Protein 5JN0 (pdb70)

Foldseek 3Di:
DDDDDDFQEDEADDPVRQQVQAQPPDWQAWHKYADPPDPPWIWIWTCDPNGIDIFTWDECWTDTPNDTHNDPVRVLVVQCVPPDPGHGHDTYGDDD

Solvent-accessible surface area: 6280 Å² total; per-residue (Å²): 203,93,178,153,217,72,45,59,99,61,16,165,16,37,130,131,86,0,52,84,50,0,92,70,72,208,88,0,7,13,0,0,10,38,14,57,128,44,132,52,20,52,9,0,0,0,2,1,45,84,153,20,26,32,51,99,0,43,87,205,165,15,100,10,55,129,69,80,23,71,28,21,78,38,0,9,101,62,16,118,122,81,154,31,93,77,11,22,4,105,94,47,8,88,91,166

Nearest PDB structures (foldseek):
  5jn0-assembly1_A  TM=1.011E+00  e=1.442E-19  Homo sapiens
  2rvf-assembly1_A  TM=9.329E-01  e=1.290E-10  Monosiga brevicollis
  3us4-assembly1_A  TM=9.074E-01  e=8.246E-08  Homo sapiens
  1k9a-assembly1_A  TM=8.956E-01  e=1.435E-07  Rattus norvegicus
  7wfy-assembly1_C  TM=9.068E-01  e=4.618E-07  Homo sapiens

Radius of gyration: 12.64 Å; Cα contacts (8 Å, |Δi|>4): 184; chains: 1; bounding box: 32×28×30 Å

Structure (mmCIF, N/CA/C/O backbone):
data_5JN0
#
_entry.id   5JN0
#
_cell.length_a   86.082
_cell.length_b   86.082
_cell.length_c   33.847
_cell.angle_alpha   90.000
_cell.angle_beta   90.000
_cell.angle_gamma   120.000
#
_symmetry.space_group_name_H-M   'H 3'
#
loop_
_entity.id
_entity.type
_entity.pdbx_description
1 polymer 'CRK-II SH2 domain'
2 non-polymer 'CHLORIDE ION'
3 water water
#
loop_
_atom_site.group_PDB
_atom_site.id
_atom_site.type_symbol
_atom_site.label_atom_id
_atom_site.label_alt_id
_atom_site.label_comp_id
_atom_site.label_asym_id
_atom_site.label_entity_id
_atom_site.label_seq_id
_atom_site.pdbx_PDB_ins_code
_atom_site.Cartn_x
_atom_site.Cartn_y
_atom_site.Cartn_z
_atom_site.occupancy
_atom_site.B_iso_or_equiv
_atom_site.auth_seq_id
_atom_site.auth_comp_id
_atom_site.auth_asym_id
_atom_site.auth_atom_id
_atom_site.pdbx_PDB_model_num
ATOM 1 N N . ASP A 1 1 ? 19.502 -5.371 40.460 1.00 38.08 6 ASP A N 1
ATOM 2 C CA . ASP A 1 1 ? 20.667 -4.629 40.008 1.00 32.85 6 ASP A CA 1
ATOM 3 C C . ASP A 1 1 ? 20.734 -4.683 38.490 1.00 28.00 6 ASP A C 1
ATOM 4 O O . ASP A 1 1 ? 20.943 -3.671 37.820 1.00 33.23 6 ASP A O 1
ATOM 9 N N . SER A 1 2 ? 20.541 -5.881 37.956 1.00 24.91 7 SER A N 1
ATOM 10 C CA . SER A 1 2 ? 20.486 -6.074 36.519 1.00 24.55 7 SER A CA 1
ATOM 11 C C . SER A 1 2 ? 19.051 -6.352 36.105 1.00 19.22 7 SER A C 1
ATOM 12 O O . SER A 1 2 ? 18.338 -7.095 36.780 1.00 15.45 7 SER A O 1
ATOM 15 N N . GLU A 1 3 ? 18.628 -5.741 35.002 1.00 15.46 8 GLU A N 1
ATOM 16 C CA . GLU A 1 3 ? 17.275 -5.939 34.500 1.00 13.92 8 GLU A CA 1
ATOM 17 C C . GLU A 1 3 ? 17.145 -7.311 33.863 1.00 13.45 8 GLU A C 1
ATOM 18 O O . GLU A 1 3 ? 18.046 -7.768 33.158 1.00 14.48 8 GLU A O 1
ATOM 24 N N . GLU A 1 4 ? 16.018 -7.964 34.115 1.00 12.07 9 GLU A N 1
ATOM 25 C CA . GLU A 1 4 ? 15.767 -9.286 33.561 1.00 11.64 9 GLU A CA 1
ATOM 26 C C . GLU A 1 4 ? 14.938 -9.205 32.289 1.00 14.79 9 GLU A C 1
ATOM 27 O O . GLU A 1 4 ? 14.180 -8.252 32.084 1.00 14.47 9 GLU A O 1
ATOM 33 N N . ARG A 1 5 ? 15.094 -10.212 31.436 1.00 13.19 10 ARG A N 1
ATOM 34 C CA . ARG A 1 5 ? 14.237 -10.380 30.270 1.00 12.82 10 ARG A CA 1
ATOM 35 C C . ARG A 1 5 ? 12.784 -10.445 30.723 1.00 9.87 10 ARG A C 1
ATOM 36 O O . ARG A 1 5 ? 12.494 -10.885 31.836 1.00 13.46 10 ARG A O 1
ATOM 44 N N . SER A 1 6 ? 11.868 -10.007 29.866 1.00 14.39 11 SER A N 1
ATOM 45 C CA . SER A 1 6 ? 10.448 -10.135 30.165 1.00 8.33 11 SER A CA 1
ATOM 46 C C . SER A 1 6 ? 10.114 -11.614 30.286 1.00 11.79 11 SER A C 1
ATOM 47 O O . SER A 1 6 ? 10.657 -12.436 29.551 1.00 13.67 11 SER A O 1
ATOM 50 N N . SER A 1 7 ? 9.230 -11.955 31.217 1.00 9.44 12 SER A N 1
ATOM 51 C CA . SER A 1 7 ? 8.798 -13.340 31.374 1.00 11.18 12 SER A CA 1
ATOM 52 C C . SER A 1 7 ? 7.284 -13.442 31.535 1.00 6.63 12 SER A C 1
ATOM 53 O O . SER A 1 7 ? 6.543 -13.138 30.602 1.00 10.87 12 SER A O 1
ATOM 56 N N . TRP A 1 8 ? 6.824 -13.855 32.713 1.00 8.90 13 TRP A N 1
ATOM 57 C CA . TRP A 1 8 ? 5.398 -14.136 32.906 1.00 5.31 13 TRP A CA 1
ATOM 58 C C . TRP A 1 8 ? 4.482 -12.916 32.994 1.00 6.29 13 TRP A C 1
ATOM 59 O O . TRP A 1 8 ? 3.280 -13.032 32.762 1.00 9.78 13 TRP A O 1
ATOM 70 N N . TYR A 1 9 ? 5.033 -11.753 33.331 1.00 6.97 14 TYR A N 1
ATOM 71 C CA . TYR A 1 9 ? 4.202 -10.558 33.496 1.00 6.51 14 TYR A CA 1
ATOM 72 C C . TYR A 1 9 ? 4.041 -9.780 32.191 1.00 8.81 14 TYR A C 1
ATOM 73 O O . TYR A 1 9 ? 5.027 -9.405 31.557 1.00 11.78 14 TYR A O 1
ATOM 82 N N . TRP A 1 10 ? 2.794 -9.528 31.800 1.00 8.22 15 TRP A N 1
ATOM 83 C CA . TRP A 1 10 ? 2.513 -8.859 30.531 1.00 8.79 15 TRP A CA 1
ATOM 84 C C . TRP A 1 10 ? 1.840 -7.497 30.691 1.00 12.53 15 TRP A C 1
ATOM 85 O O . TRP A 1 10 ? 1.418 -6.890 29.708 1.00 15.12 15 TRP A O 1
ATOM 96 N N . GLY A 1 11 ? 1.742 -7.018 31.926 1.00 10.69 16 GLY A N 1
ATOM 97 C CA . GLY A 1 11 ? 1.101 -5.740 32.187 1.00 11.69 16 GLY A CA 1
ATOM 98 C C . GLY A 1 11 ? -0.358 -5.745 31.770 1.00 11.99 16 GLY A C 1
ATOM 99 O O . GLY A 1 11 ? -1.050 -6.747 31.941 1.00 11.34 16 GLY A O 1
ATOM 100 N N . ARG A 1 12 ? -0.827 -4.636 31.207 1.00 13.84 17 ARG A N 1
ATOM 101 C CA . ARG A 1 12 ? -2.227 -4.535 30.805 1.00 15.59 17 ARG A CA 1
ATOM 102 C C . ARG A 1 12 ? -2.489 -5.218 29.470 1.00 15.86 17 ARG A C 1
ATOM 103 O O . ARG A 1 12 ? -2.544 -4.572 28.424 1.00 34.93 17 ARG A O 1
ATOM 111 N N . LEU A 1 13 ? -2.653 -6.534 29.523 1.00 16.97 18 LEU A N 1
ATOM 112 C CA . LEU A 1 13 ? -2.937 -7.338 28.349 1.00 13.46 18 LEU A CA 1
ATOM 113 C C . LEU A 1 13 ? -4.410 -7.718 28.394 1.00 13.30 18 LEU A C 1
ATOM 114 O O . LEU A 1 13 ? -4.923 -8.084 29.449 1.00 15.36 18 LEU A O 1
ATOM 119 N N . SER A 1 14 ? -5.096 -7.629 27.259 1.00 12.63 19 SER A N 1
ATOM 120 C CA . SER A 1 14 ? -6.513 -7.977 27.222 1.00 14.61 19 SER A CA 1
ATOM 121 C C . SER A 1 14 ? -6.697 -9.486 27.307 1.00 12.16 19 SER A C 1
ATOM 122 O O . SER A 1 14 ? -5.759 -10.249 27.072 1.00 11.35 19 SER A O 1
ATOM 125 N N . ARG A 1 15 ? -7.907 -9.911 27.650 1.00 12.22 20 ARG A N 1
ATOM 126 C CA . ARG A 1 15 ? -8.224 -11.331 27.710 1.00 12.17 20 ARG A CA 1
ATOM 127 C C . ARG A 1 15 ? -8.017 -11.952 26.335 1.00 9.36 20 ARG A C 1
ATOM 128 O O . ARG A 1 15 ? -7.469 -13.047 26.210 1.00 11.49 20 ARG A O 1
ATOM 136 N N . GLN A 1 16 ? -8.453 -11.235 25.304 1.00 12.46 21 GLN A N 1
ATOM 137 C CA . GLN A 1 16 ? -8.328 -11.707 23.932 1.00 12.01 21 GLN A CA 1
ATOM 138 C C . GLN A 1 16 ? -6.865 -11.939 23.564 1.00 10.45 21 GLN A C 1
ATOM 139 O O . GLN A 1 16 ? -6.525 -12.944 22.946 1.00 11.26 21 GLN A O 1
ATOM 145 N N . GLU A 1 17 ? -6.000 -11.008 23.957 1.00 11.83 22 GLU A N 1
ATOM 146 C CA . GLU A 1 17 ? -4.572 -11.135 23.683 1.00 12.67 22 GLU A CA 1
ATOM 147 C C . GLU A 1 17 ? -3.967 -12.316 24.436 1.00 13.40 22 GLU A C 1
ATOM 148 O O . GLU A 1 17 ? -3.134 -13.044 23.896 1.00 10.54 22 GLU A O 1
ATOM 154 N N . ALA A 1 18 ? -4.386 -12.496 25.685 1.00 8.29 23 ALA A N 1
ATOM 155 C CA . ALA A 1 18 ? -3.937 -13.627 26.488 1.00 8.86 23 ALA A CA 1
ATOM 156 C C . ALA A 1 18 ? -4.341 -14.947 25.837 1.00 6.71 23 ALA A C 1
ATOM 157 O O . ALA A 1 18 ? -3.548 -15.886 25.773 1.00 8.33 23 ALA A O 1
ATOM 159 N N . VAL A 1 19 ? -5.575 -15.016 25.345 1.00 7.47 24 VAL A N 1
ATOM 160 C CA . VAL A 1 19 ? -6.039 -16.217 24.661 1.00 9.30 24 VAL A CA 1
ATOM 161 C C . VAL A 1 19 ? -5.207 -16.485 23.411 1.00 11.50 24 VAL A C 1
ATOM 162 O O . VAL A 1 19 ? -4.815 -17.620 23.152 1.00 9.90 24 VAL A O 1
ATOM 166 N N . ALA A 1 20 ? -4.936 -15.435 22.639 1.00 9.04 25 ALA A N 1
ATOM 167 C CA . ALA A 1 20 ? -4.127 -15.570 21.431 1.00 11.07 25 ALA A CA 1
ATOM 168 C C . ALA A 1 20 ? -2.773 -16.194 21.751 1.00 10.23 25 ALA A C 1
ATOM 169 O O . ALA A 1 20 ? -2.276 -17.040 21.008 1.00 13.73 25 ALA A O 1
ATOM 171 N N . LEU A 1 21 ? -2.188 -15.779 22.870 1.00 8.81 26 LEU A N 1
ATOM 172 C CA . LEU A 1 21 ? -0.875 -16.266 23.285 1.00 10.04 26 LEU A CA 1
ATOM 173 C C . LEU A 1 21 ? -0.895 -17.700 23.814 1.00 10.01 26 LEU A C 1
ATOM 174 O O . LEU A 1 21 ? 0.038 -18.469 23.574 1.00 12.12 26 LEU A O 1
ATOM 179 N N . LEU A 1 22 ? -1.959 -18.059 24.527 1.00 7.92 27 LEU A N 1
ATOM 180 C CA . LEU A 1 22 ? -1.981 -19.308 25.288 1.00 7.05 27 LEU A CA 1
ATOM 181 C C . LEU A 1 22 ? -2.740 -20.467 24.643 1.00 11.08 27 LEU A C 1
ATOM 182 O O . LEU A 1 22 ? -2.481 -21.629 24.957 1.00 10.52 27 LEU A O 1
ATOM 187 N N . GLN A 1 23 ? -3.689 -20.166 23.764 1.00 10.46 28 GLN A N 1
ATOM 188 C CA . GLN A 1 23 ? -4.466 -21.230 23.141 1.00 10.92 28 GLN A CA 1
ATOM 189 C C . GLN A 1 23 ? -3.565 -22.150 22.322 1.00 12.78 28 GLN A C 1
ATOM 190 O O . GLN A 1 23 ? -2.826 -21.695 21.453 1.00 16.79 28 GLN A O 1
ATOM 196 N N . GLY A 1 24 ? -3.624 -23.447 22.608 1.00 13.85 29 GLY A N 1
ATOM 197 C CA . GLY A 1 24 ? -2.815 -24.414 21.889 1.00 14.67 29 GLY A CA 1
ATOM 198 C C . GLY A 1 24 ? -1.489 -24.717 22.565 1.00 16.08 29 GLY A C 1
ATOM 199 O O . GLY A 1 24 ? -0.802 -25.672 22.199 1.00 17.97 29 GLY A O 1
ATOM 200 N N . GLN A 1 25 ? -1.124 -23.902 23.549 1.00 9.35 30 GLN A N 1
ATOM 201 C CA . GLN A 1 25 ? 0.075 -24.158 24.336 1.00 11.07 30 GLN A CA 1
ATOM 202 C C . GLN A 1 25 ? -0.153 -25.369 25.229 1.00 10.79 30 GLN A C 1
ATOM 203 O O . GLN A 1 25 ? -1.291 -25.692 25.567 1.00 14.29 30 GLN A O 1
ATOM 209 N N . ARG A 1 26 ? 0.927 -26.045 25.606 1.00 12.06 31 ARG A N 1
ATOM 210 C CA . ARG A 1 26 ? 0.813 -27.161 26.534 1.00 15.22 31 ARG A CA 1
ATOM 211 C C . ARG A 1 26 ? 0.130 -26.680 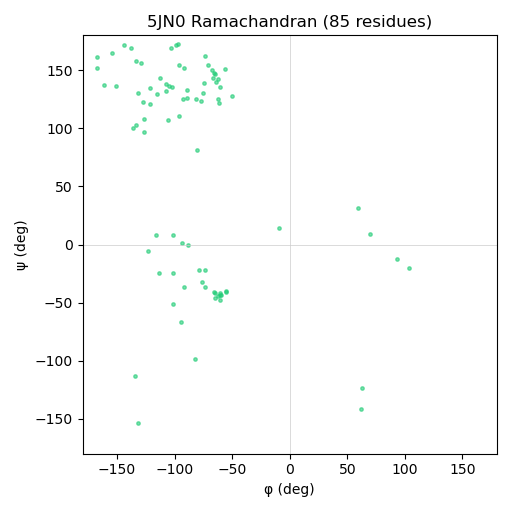27.805 1.00 13.83 31 ARG A C 1
ATOM 212 O O . ARG A 1 26 ? 0.304 -25.533 28.211 1.00 10.70 31 ARG A O 1
ATOM 220 N N A HIS A 1 27 ? -0.654 -27.554 28.427 0.51 12.39 32 HIS A N 1
ATOM 221 N N B HIS A 1 27 ? -0.655 -27.552 28.429 0.49 12.40 32 HIS A N 1
ATOM 222 C CA A HIS A 1 27 ? -1.327 -27.204 29.671 0.51 9.93 32 HIS A CA 1
ATOM 223 C CA B HIS A 1 27 ? -1.342 -27.186 29.660 0.49 9.80 32 HIS A CA 1
ATOM 224 C C A HIS A 1 27 ? -0.309 -26.727 30.698 0.51 8.74 32 HIS A C 1
ATOM 225 C C B HIS A 1 27 ? -0.323 -26.733 30.700 0.49 8.73 32 HIS A C 1
ATOM 226 O O A HIS A 1 27 ? 0.774 -27.302 30.820 0.51 11.43 32 HIS A O 1
ATOM 227 O O B HIS A 1 27 ? 0.747 -27.330 30.831 0.49 11.67 32 HIS A O 1
ATOM 240 N N . GLY A 1 28 ? -0.653 -25.669 31.424 1.00 8.42 33 GLY A N 1
ATOM 241 C CA . GLY A 1 28 ? 0.227 -25.137 32.450 1.00 6.96 33 GLY A CA 1
ATOM 242 C C . GLY A 1 28 ? 1.103 -23.992 31.979 1.00 6.86 33 GLY A C 1
ATOM 243 O O . GLY A 1 28 ? 1.792 -23.364 32.780 1.00 9.52 33 GLY A O 1
ATOM 244 N N . VAL A 1 29 ? 1.093 -23.729 30.677 1.00 6.31 34 VAL A N 1
ATOM 245 C CA . VAL A 1 29 ? 1.771 -22.553 30.144 1.00 6.47 34 VAL A CA 1
ATOM 246 C C . VAL A 1 29 ? 0.918 -21.335 30.485 1.00 5.91 34 VAL A C 1
ATOM 247 O O . VAL A 1 29 ? -0.290 -21.333 30.252 1.00 7.99 34 VAL A O 1
ATOM 251 N N . PHE A 1 30 ? 1.540 -20.304 31.050 1.00 6.67 35 PHE A N 1
ATOM 252 C CA . PHE A 1 30 ? 0.768 -19.236 31.675 1.00 4.16 35 PHE A CA 1
ATOM 253 C C . PHE A 1 30 ? 1.352 -17.839 31.513 1.00 5.02 35 PHE A C 1
ATOM 254 O O . PHE A 1 30 ? 2.471 -17.657 31.029 1.00 5.80 35 PHE A O 1
ATOM 262 N N . LEU A 1 31 ? 0.564 -16.857 31.935 1.00 4.48 36 LEU A N 1
ATOM 263 C CA . LEU A 1 31 ? 1.019 -15.480 32.054 1.00 4.50 36 LEU A CA 1
ATOM 264 C C . LEU A 1 31 ? 0.178 -14.775 33.109 1.00 6.18 36 LEU A C 1
ATOM 265 O O . LEU A 1 31 ? -0.879 -15.269 33.506 1.00 5.71 36 LEU A O 1
ATOM 270 N N . VAL A 1 32 ? 0.653 -13.624 33.570 1.00 3.96 37 VAL A N 1
ATOM 271 C CA . VAL A 1 32 ? -0.134 -12.791 34.466 1.00 5.98 37 VAL A CA 1
ATOM 272 C C . VAL A 1 32 ? -0.328 -11.425 33.828 1.00 6.78 37 VAL A C 1
ATOM 273 O O . VAL A 1 32 ? 0.613 -10.848 33.289 1.00 5.70 37 VAL A O 1
ATOM 277 N N . ARG A 1 33 ? -1.557 -10.923 33.872 1.00 4.63 38 ARG A N 1
ATOM 278 C CA . ARG A 1 33 ? -1.871 -9.621 33.306 1.00 6.49 38 ARG A CA 1
ATOM 279 C C . ARG A 1 33 ? -2.618 -8.781 34.328 1.00 5.96 38 ARG A C 1
ATOM 280 O O . ARG A 1 33 ? -3.244 -9.319 35.241 1.00 6.47 38 ARG A O 1
ATOM 288 N N . ASP A 1 34 ? -2.544 -7.461 34.180 1.00 6.84 39 ASP A N 1
ATOM 289 C CA . ASP A 1 34 ? -3.322 -6.561 35.020 1.00 7.70 39 ASP A CA 1
ATOM 290 C C . ASP A 1 34 ? -4.808 -6.756 34.753 1.00 8.75 39 ASP A C 1
ATOM 291 O O . ASP A 1 34 ? -5.211 -7.042 33.626 1.00 12.17 39 ASP A O 1
ATOM 296 N N . SER A 1 35 ? -5.624 -6.590 35.788 1.00 8.41 40 SER A N 1
ATOM 297 C CA . SER A 1 35 ? -7.070 -6.579 35.605 1.00 8.58 40 SER A CA 1
ATOM 298 C C . SER A 1 35 ? -7.458 -5.432 34.684 1.00 8.78 40 SER A C 1
ATOM 299 O O . SER A 1 35 ? -6.955 -4.316 34.821 1.00 10.61 40 SER A O 1
ATOM 302 N N . SER A 1 36 ? -8.349 -5.710 33.740 1.00 8.87 41 SER A N 1
ATOM 303 C CA . SER A 1 36 ? -8.845 -4.673 32.845 1.00 9.84 41 SER A CA 1
ATOM 304 C C . SER A 1 36 ? -9.912 -3.816 33.518 1.00 12.94 41 SER A C 1
ATOM 305 O O . SER A 1 36 ? -10.155 -2.683 33.105 1.00 21.36 41 SER A O 1
ATOM 308 N N . THR A 1 37 ? -10.545 -4.355 34.555 1.00 10.81 42 THR A N 1
ATOM 309 C CA . THR A 1 37 ? -11.707 -3.704 35.155 1.00 17.53 42 THR A CA 1
ATOM 310 C C . THR A 1 37 ? -11.480 -3.195 36.577 1.00 15.06 42 THR A C 1
ATOM 311 O O . THR A 1 37 ? -12.168 -2.280 37.032 1.00 20.58 42 THR A O 1
ATOM 315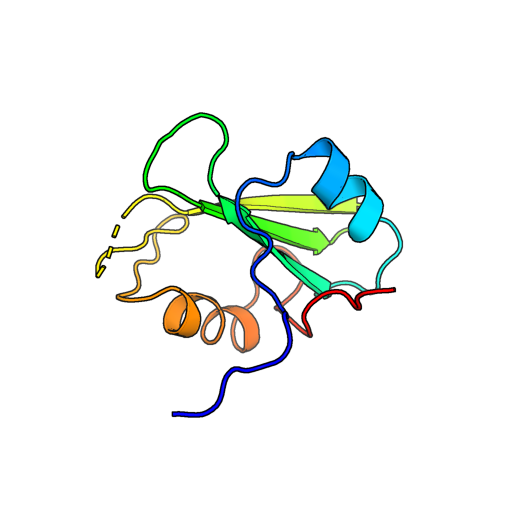 N N . SER A 1 38 ? -10.522 -3.790 37.277 1.00 11.60 43 SER A N 1
ATOM 316 C CA . SER A 1 38 ? -10.305 -3.465 38.680 1.00 14.38 43 SER A CA 1
ATOM 317 C C . SER A 1 38 ? -8.856 -3.078 38.940 1.00 13.69 43 SER A C 1
ATOM 318 O O . SER A 1 38 ? -8.000 -3.941 39.120 1.00 11.72 43 SER A O 1
ATOM 321 N N . PRO A 1 39 ? -8.578 -1.769 38.956 1.00 13.81 44 PRO A N 1
ATOM 322 C CA . PRO A 1 39 ? -7.226 -1.278 39.227 1.00 13.04 44 PRO A CA 1
ATOM 323 C C . PRO A 1 39 ? -6.646 -1.909 40.488 1.00 12.99 44 PRO A C 1
ATOM 324 O O . PRO A 1 39 ? -7.288 -1.891 41.537 1.00 15.34 44 PRO A O 1
ATOM 328 N N . GLY A 1 40 ? -5.448 -2.475 40.374 1.00 12.00 45 GLY A N 1
ATOM 329 C CA . GLY A 1 40 ? -4.776 -3.089 41.504 1.00 19.23 45 GLY A CA 1
ATOM 330 C C . GLY A 1 40 ? -4.829 -4.606 41.494 1.00 16.00 45 GLY A C 1
ATOM 331 O O . GLY A 1 40 ? -4.021 -5.269 42.150 1.00 13.11 45 GLY A O 1
ATOM 332 N N . ASP A 1 41 ? -5.781 -5.162 40.751 1.00 10.05 46 ASP A N 1
ATOM 333 C CA . ASP A 1 41 ? -5.949 -6.611 40.693 1.00 9.21 46 ASP A CA 1
ATOM 334 C C . ASP A 1 41 ? -5.263 -7.207 39.469 1.00 8.07 46 ASP A C 1
ATOM 335 O O . ASP A 1 41 ? -4.790 -6.481 38.596 1.00 9.75 46 ASP A O 1
ATOM 340 N N . TYR A 1 42 ? -5.220 -8.534 39.407 1.00 7.29 47 TYR A N 1
ATOM 341 C CA . TYR A 1 42 ? -4.539 -9.226 38.320 1.00 6.51 47 TYR A CA 1
ATOM 342 C C . TYR A 1 42 ? -5.345 -10.419 37.832 1.00 7.30 47 TYR A C 1
ATOM 343 O O . TYR A 1 42 ? -6.327 -10.818 38.458 1.00 7.38 47 TYR A O 1
ATOM 352 N N . VAL A 1 43 ? -4.928 -10.981 36.704 1.00 5.44 48 VAL A N 1
ATOM 353 C CA . VAL A 1 43 ? -5.539 -12.200 36.197 1.00 5.03 48 VAL A CA 1
ATOM 354 C C . VAL A 1 43 ? -4.440 -13.181 35.818 1.00 5.32 48 VAL A C 1
ATOM 355 O O . VAL A 1 43 ? -3.481 -12.818 35.139 1.00 6.06 48 VAL A O 1
ATOM 359 N N . LEU A 1 44 ? -4.568 -14.415 36.292 1.00 6.74 49 LEU A N 1
ATOM 360 C CA . LEU A 1 44 ? -3.659 -15.486 35.912 1.00 5.66 49 LEU A CA 1
ATOM 361 C C . LEU A 1 44 ? -4.300 -16.270 34.777 1.00 6.76 49 LEU A C 1
ATOM 362 O O . LEU A 1 44 ? -5.312 -16.947 34.974 1.00 8.27 49 LEU A O 1
ATOM 367 N N . SER A 1 45 ? -3.731 -16.147 33.582 1.00 4.48 50 SER A N 1
ATOM 368 C CA . SER A 1 45 ? -4.244 -16.862 32.421 1.00 4.12 50 SER A CA 1
ATOM 369 C C . SER A 1 45 ? -3.356 -18.062 32.137 1.00 5.52 50 SER A C 1
ATOM 370 O O . SER A 1 45 ? -2.133 -17.957 32.164 1.00 4.45 50 SER A O 1
ATOM 373 N N . VAL A 1 46 ? -3.972 -19.207 31.869 1.00 4.47 51 VAL A N 1
ATOM 374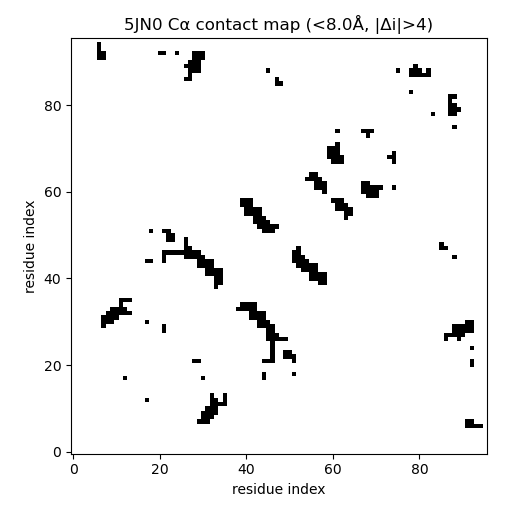 C CA . VAL A 1 46 ? -3.211 -20.442 31.727 1.00 4.45 51 VAL A CA 1
ATOM 375 C C . VAL A 1 46 ? -3.890 -21.418 30.775 1.00 4.89 51 VAL A C 1
ATOM 376 O O . VAL A 1 46 ? -5.106 -21.601 30.824 1.00 5.61 51 VAL A O 1
ATOM 380 N N . SER A 1 47 ? -3.101 -22.032 29.900 1.00 5.31 52 SER A N 1
ATOM 381 C CA . SER A 1 47 ? -3.610 -23.096 29.043 1.00 5.95 52 SER A CA 1
ATOM 382 C C . SER A 1 47 ? -4.084 -24.240 29.927 1.00 6.57 52 SER A C 1
ATOM 383 O O . SER A 1 47 ? -3.309 -24.781 30.716 1.00 7.38 52 SER A O 1
ATOM 386 N N . GLU A 1 48 ? -5.355 -24.605 29.795 1.00 6.38 53 GLU A N 1
ATOM 387 C CA . GLU A 1 48 ? -5.953 -25.596 30.679 1.00 6.63 53 GLU A CA 1
ATOM 388 C C . GLU A 1 48 ? -7.226 -26.155 30.051 1.00 7.41 53 GLU A C 1
ATOM 389 O O . GLU A 1 48 ? -8.022 -25.408 29.485 1.00 9.70 53 GLU A O 1
ATOM 395 N N . ASN A 1 49 ? -7.404 -27.470 30.137 1.00 10.08 54 ASN A N 1
ATOM 396 C CA . ASN A 1 49 ? -8.598 -28.120 29.600 1.00 10.95 54 ASN A CA 1
ATOM 397 C C . ASN A 1 49 ? -8.781 -27.905 28.096 1.00 10.73 54 ASN A C 1
ATOM 398 O O . ASN A 1 49 ? -9.908 -27.850 27.610 1.00 11.54 54 ASN A O 1
ATOM 403 N N . SER A 1 50 ? -7.674 -27.780 27.368 1.00 11.40 55 SER A N 1
ATOM 404 C CA . SER A 1 50 ? -7.712 -27.558 25.920 1.00 12.24 55 SER A CA 1
ATOM 405 C C . SER A 1 50 ? -8.236 -26.172 25.553 1.00 9.94 55 SER A C 1
ATOM 406 O O . SER A 1 50 ? -8.493 -25.883 24.384 1.00 15.85 55 SER A O 1
ATOM 409 N N . ARG A 1 51 ? -8.399 -25.324 26.559 1.00 8.97 56 ARG A N 1
ATOM 410 C CA . ARG A 1 51 ? -8.796 -23.940 26.342 1.00 11.80 56 ARG A CA 1
ATOM 411 C C . ARG A 1 51 ? -7.868 -23.040 27.147 1.00 10.53 56 ARG A C 1
ATOM 412 O O . ARG A 1 51 ? -6.726 -23.408 27.419 1.00 9.24 56 ARG A O 1
ATOM 420 N N . VAL A 1 52 ? -8.352 -21.864 27.526 1.00 7.16 57 VAL A N 1
ATOM 421 C CA . VAL A 1 52 ? -7.573 -20.959 28.364 1.00 6.30 57 VAL A CA 1
ATOM 422 C C . VAL A 1 52 ? -8.400 -20.558 29.578 1.00 6.77 57 VAL A C 1
ATOM 423 O O . VAL A 1 52 ? -9.514 -20.047 29.436 1.00 8.86 57 VAL A O 1
ATOM 427 N N . SER A 1 53 ? -7.862 -20.820 30.764 1.00 5.51 58 SER A N 1
ATOM 428 C CA . SER A 1 53 ? -8.507 -20.421 32.008 1.00 5.38 58 SER A CA 1
ATOM 429 C C . SER A 1 53 ? -8.004 -19.051 32.435 1.00 4.95 58 SER A C 1
ATOM 430 O O . SER A 1 53 ? -6.873 -18.673 32.127 1.00 6.25 58 SER A O 1
ATOM 433 N N . HIS A 1 54 ? -8.847 -18.313 33.148 1.00 6.11 59 HIS A N 1
ATOM 434 C CA . HIS A 1 54 ? -8.484 -16.986 33.626 1.00 4.93 59 HIS A CA 1
ATOM 435 C C . HIS A 1 54 ? -8.870 -16.847 35.090 1.00 6.79 59 HIS A C 1
ATOM 436 O O . HIS A 1 54 ? -10.042 -16.662 35.420 1.00 12.72 59 HIS A O 1
ATOM 443 N N . TYR A 1 55 ? -7.877 -16.950 35.964 1.00 6.10 60 TYR A N 1
ATOM 444 C CA . TYR A 1 55 ? -8.120 -16.916 37.399 1.00 6.95 60 TYR A CA 1
ATOM 445 C C . TYR A 1 55 ? -7.986 -15.504 37.941 1.00 6.21 60 TYR A C 1
ATOM 446 O O . TYR A 1 55 ? -6.965 -14.848 37.752 1.00 7.31 60 TYR A O 1
ATOM 455 N N . ILE A 1 56 ? -9.033 -15.044 38.614 1.00 6.11 61 ILE A N 1
ATOM 456 C CA . ILE A 1 56 ? -9.061 -13.693 39.147 1.00 6.33 61 ILE A CA 1
ATOM 457 C C . ILE A 1 56 ? -8.214 -13.586 40.411 1.00 9.52 61 ILE A C 1
ATOM 458 O O . ILE A 1 56 ? -8.427 -14.322 41.374 1.00 9.56 61 ILE A O 1
ATOM 463 N N . ILE A 1 57 ? -7.244 -12.676 40.392 1.00 6.40 62 ILE A N 1
ATOM 464 C CA . ILE A 1 57 ? -6.425 -12.403 41.568 1.00 7.40 62 ILE A CA 1
ATOM 465 C C . ILE A 1 57 ? -6.837 -11.073 42.187 1.00 9.13 62 ILE A C 1
ATOM 466 O O . ILE A 1 57 ? -6.558 -10.007 41.637 1.00 9.26 62 ILE A O 1
ATOM 471 N N . ASN A 1 58 ? -7.511 -11.143 43.330 1.00 8.53 63 ASN A N 1
ATOM 472 C CA . ASN A 1 58 ? -7.974 -9.949 44.024 1.00 11.40 63 ASN A CA 1
ATOM 473 C C . ASN A 1 58 ? -6.929 -9.417 44.994 1.00 17.55 63 ASN A C 1
ATOM 474 O O . ASN A 1 58 ? -6.352 -10.173 45.774 1.00 17.28 63 ASN A O 1
ATOM 479 N N . SER A 1 59 ? -6.692 -8.110 44.946 1.00 15.25 64 SER A N 1
ATOM 480 C CA . SER A 1 59 ? -5.746 -7.474 45.854 1.00 13.70 64 SER A CA 1
ATOM 481 C C . SER A 1 59 ? -6.472 -6.732 46.973 1.00 24.21 64 SER A C 1
ATOM 482 O O . SER A 1 59 ? -7.576 -6.222 46.779 1.00 22.33 64 SER A O 1
ATOM 485 N N . ARG A 1 63 ? 0.685 -6.613 49.344 1.00 31.03 68 ARG A N 1
ATOM 486 C CA . ARG A 1 63 ? 1.126 -7.781 50.100 1.00 35.23 68 ARG A CA 1
ATOM 487 C C . ARG A 1 63 ? -0.048 -8.693 50.437 1.00 24.89 68 ARG A C 1
ATOM 488 O O . ARG A 1 63 ? 0.067 -9.588 51.273 1.00 24.37 68 ARG A O 1
ATOM 496 N N . ARG A 1 64 ? -1.177 -8.462 49.778 1.00 24.50 69 ARG A N 1
ATOM 497 C CA . ARG A 1 64 ? -2.348 -9.309 49.957 1.00 17.43 69 ARG A CA 1
ATOM 498 C C . ARG A 1 64 ? -2.976 -9.625 48.610 1.00 19.22 69 ARG A C 1
ATOM 499 O O . ARG A 1 64 ? -3.701 -8.807 48.048 1.00 25.26 69 ARG A O 1
ATOM 507 N N . LEU A 1 65 ? -2.688 -10.813 48.093 1.00 14.51 70 LEU A N 1
ATOM 508 C CA . LEU A 1 65 ? -3.216 -11.230 46.802 1.00 15.91 70 LEU A CA 1
ATOM 509 C C . LEU A 1 65 ? -4.032 -12.508 46.954 1.00 18.33 70 LEU A C 1
ATOM 510 O O . LEU A 1 65 ? -3.520 -13.532 47.408 1.00 22.83 70 LEU A O 1
ATOM 515 N N . ARG A 1 66 ? -5.306 -12.440 46.577 1.00 15.23 71 ARG A N 1
ATOM 516 C CA . ARG A 1 66 ? -6.226 -13.548 46.818 1.00 15.87 71 ARG A CA 1
ATOM 517 C C . ARG A 1 66 ? -6.733 -14.195 45.536 1.00 15.03 71 ARG A C 1
ATOM 518 O O . ARG A 1 66 ? -7.204 -13.517 44.625 1.00 14.66 71 ARG A O 1
ATOM 526 N N . ILE A 1 67 ? -6.631 -15.519 45.485 1.00 8.57 72 ILE A N 1
ATOM 527 C CA . ILE A 1 67 ? -7.148 -16.310 44.379 1.00 7.83 72 ILE A CA 1
ATOM 528 C C . ILE A 1 67 ? -8.064 -17.391 44.954 1.00 11.22 72 ILE A C 1
ATOM 529 O O . ILE A 1 67 ? -7.608 -18.327 45.602 1.00 13.38 72 ILE A O 1
ATOM 534 N N . GLY A 1 68 ? -9.365 -17.238 44.744 1.00 16.25 73 GLY A N 1
ATOM 535 C CA . GLY A 1 68 ? -10.326 -18.092 45.415 1.00 20.82 73 GLY A CA 1
ATOM 536 C C . GLY A 1 68 ? -10.237 -17.877 46.914 1.00 19.52 73 GLY A C 1
ATOM 537 O O . GLY A 1 68 ? -10.366 -16.748 47.390 1.00 21.04 73 GLY A O 1
ATOM 538 N N . ASP A 1 69 ? -9.995 -18.954 47.659 1.00 22.46 74 ASP A N 1
ATOM 539 C CA . ASP A 1 69 ? -9.889 -18.875 49.112 1.00 23.46 74 ASP A CA 1
ATOM 540 C C . ASP A 1 69 ? -8.433 -18.884 49.577 1.00 20.19 74 ASP A C 1
ATOM 541 O O . ASP A 1 69 ? -8.156 -18.976 50.773 1.00 21.86 74 ASP A O 1
ATOM 546 N N . GLN A 1 70 ? -7.508 -18.789 48.628 1.00 13.62 75 GLN A N 1
ATOM 547 C CA . GLN A 1 70 ? -6.082 -18.808 48.944 1.00 14.45 75 GLN A CA 1
ATOM 548 C C . GLN A 1 70 ? -5.481 -17.415 48.820 1.00 16.62 75 GLN A C 1
ATOM 549 O O . GLN A 1 70 ? -5.652 -16.750 47.799 1.00 16.48 75 GLN A O 1
ATOM 555 N N A GLU A 1 71 ? -4.776 -16.977 49.859 0.51 12.79 76 GLU A N 1
ATOM 556 N N B GLU A 1 71 ? -4.777 -16.975 49.858 0.49 12.87 76 GLU A N 1
ATOM 557 C CA A GLU A 1 71 ? -4.160 -15.654 49.853 0.51 12.52 76 GLU A CA 1
ATOM 558 C CA B GLU A 1 71 ? -4.159 -15.654 49.839 0.49 12.63 76 GLU A CA 1
ATOM 559 C C A GLU A 1 71 ? -2.639 -15.742 49.936 0.51 12.03 76 GLU A C 1
ATOM 560 C C B GLU A 1 71 ? -2.640 -15.729 49.950 0.49 12.05 76 GLU A C 1
ATOM 561 O O A GLU A 1 71 ? -2.092 -16.624 50.598 0.51 14.76 76 GLU A O 1
ATOM 562 O O B GLU A 1 71 ? -2.096 -16.588 50.645 0.49 15.43 76 GLU A O 1
ATOM 573 N N . PHE A 1 72 ? -1.964 -14.822 49.254 1.00 12.18 77 PHE A N 1
ATOM 574 C CA . PHE A 1 72 ? -0.507 -14.796 49.225 1.00 12.86 77 PHE A CA 1
ATOM 575 C C . PHE A 1 72 ? -0.005 -13.373 49.419 1.00 16.47 77 PHE A C 1
ATOM 576 O O . PHE A 1 72 ? -0.745 -12.414 49.202 1.00 18.40 77 PHE A O 1
ATOM 584 N N . ASP A 1 73 ? 1.252 -13.232 49.826 1.00 15.44 78 ASP A N 1
ATOM 585 C CA . ASP A 1 73 ? 1.799 -11.904 50.087 1.00 17.23 78 ASP A CA 1
ATOM 586 C C . ASP A 1 73 ? 2.519 -11.301 48.882 1.00 14.63 78 ASP A C 1
ATOM 587 O O . ASP A 1 73 ? 3.047 -10.193 48.962 1.00 20.69 78 ASP A O 1
ATOM 592 N N . SER A 1 74 ? 2.541 -12.031 47.772 1.00 13.01 79 SER A N 1
ATOM 593 C CA . SER A 1 74 ? 3.160 -11.531 46.549 1.00 12.91 79 SER A CA 1
ATOM 594 C C . SER A 1 74 ? 2.788 -12.405 45.362 1.00 12.91 79 SER A C 1
ATOM 595 O O . SER A 1 74 ? 2.359 -13.547 45.529 1.00 12.96 79 SER A O 1
ATOM 598 N N . LEU A 1 75 ? 2.960 -11.867 44.160 1.00 12.23 80 LEU A N 1
ATOM 599 C CA . LEU A 1 75 ? 2.681 -12.634 42.952 1.00 10.70 80 LEU A CA 1
ATOM 600 C C . LEU A 1 75 ? 3.617 -13.831 42.798 1.00 10.14 80 LEU A C 1
ATOM 601 O O . LEU A 1 75 ? 3.163 -14.929 42.490 1.00 8.81 80 LEU A O 1
ATOM 606 N N . PRO A 1 76 ? 4.927 -13.629 43.011 1.00 9.00 81 PRO A N 1
ATOM 607 C CA . PRO A 1 76 ? 5.832 -14.782 42.943 1.00 9.23 81 PRO A CA 1
ATOM 608 C C . PRO A 1 76 ? 5.409 -15.909 43.885 1.00 10.77 81 PRO A C 1
ATOM 609 O O . PRO A 1 76 ? 5.484 -17.077 43.505 1.00 12.39 81 PRO A O 1
ATOM 613 N N . ALA A 1 77 ? 4.962 -15.566 45.090 1.00 10.67 82 ALA A N 1
ATOM 614 C CA . ALA A 1 77 ? 4.529 -16.582 46.048 1.00 13.06 82 ALA A CA 1
ATOM 615 C C . ALA A 1 77 ? 3.300 -17.333 45.539 1.00 9.2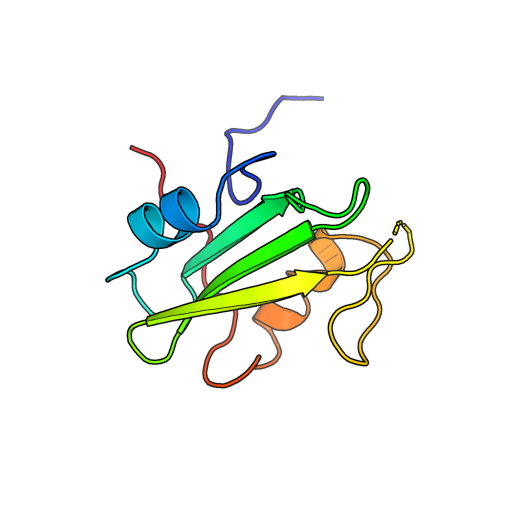5 82 ALA A C 1
ATOM 616 O O . ALA A 1 77 ? 3.207 -18.556 45.671 1.00 9.29 82 ALA A O 1
ATOM 618 N N . LEU A 1 78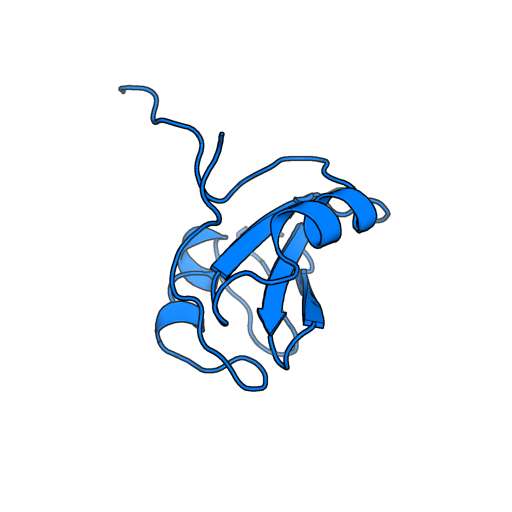 ? 2.361 -16.593 44.959 1.00 8.51 83 LEU A N 1
ATOM 619 C CA . 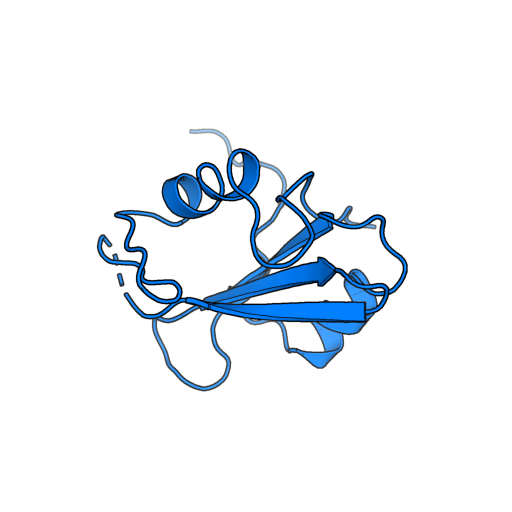LEU A 1 78 ? 1.163 -17.183 44.376 1.00 8.04 83 LEU A CA 1
ATOM 620 C C . LEU A 1 78 ? 1.531 -18.157 43.258 1.00 7.08 83 LEU A C 1
ATOM 621 O O . LEU A 1 78 ? 1.033 -19.284 43.210 1.00 8.80 83 LEU A O 1
ATOM 626 N N . LEU A 1 79 ? 2.416 -17.719 42.367 1.00 7.49 84 LEU A N 1
ATOM 627 C CA . LEU A 1 79 ? 2.818 -18.531 41.223 1.00 6.53 84 LEU A CA 1
ATOM 628 C C . LEU A 1 79 ? 3.560 -19.788 41.662 1.00 7.21 84 LEU A C 1
ATOM 629 O O . LEU A 1 79 ? 3.351 -20.864 41.103 1.00 8.19 84 LEU A O 1
ATOM 634 N N A GLU A 1 80 ? 4.422 -19.654 42.665 0.47 8.38 85 GLU A N 1
ATOM 635 N N B GLU A 1 80 ? 4.427 -19.645 42.659 0.53 8.03 85 GLU A N 1
ATOM 636 C CA A GLU A 1 80 ? 5.153 -20.805 43.184 0.47 9.55 85 GLU A CA 1
ATOM 637 C CA B GLU A 1 80 ? 5.153 -20.786 43.198 0.53 9.67 85 GLU A CA 1
ATOM 638 C C A GLU A 1 80 ? 4.205 -21.820 43.810 0.47 11.11 85 GLU A C 1
ATOM 639 C C B GLU A 1 80 ? 4.174 -21.810 43.759 0.53 8.84 85 GLU A C 1
ATOM 640 O O A GLU A 1 80 ? 4.402 -23.028 43.681 0.47 11.49 85 GLU A O 1
ATOM 641 O O B GLU A 1 80 ? 4.319 -23.011 43.534 0.53 11.40 85 GLU A O 1
ATOM 652 N N . PHE A 1 81 ? 3.175 -21.326 44.489 1.00 8.74 86 PHE A N 1
ATOM 653 C CA . PHE A 1 81 ? 2.191 -22.205 45.104 1.00 8.95 86 PHE A CA 1
ATOM 654 C C . PHE A 1 81 ? 1.488 -23.050 44.050 1.00 9.55 86 PHE A C 1
ATOM 655 O O . PHE A 1 81 ? 1.268 -24.244 44.249 1.00 11.02 86 PHE A O 1
ATOM 663 N N . TYR A 1 82 ? 1.146 -22.434 42.923 1.00 7.33 87 TYR A N 1
ATOM 664 C CA . TYR A 1 82 ? 0.410 -23.152 41.887 1.00 7.66 87 TYR A CA 1
ATOM 665 C C . TYR A 1 82 ? 1.317 -23.881 40.895 1.00 6.85 87 TYR A C 1
ATOM 666 O O . TYR A 1 82 ? 0.842 -24.555 39.985 1.00 7.73 87 TYR A O 1
ATOM 675 N N . LYS A 1 83 ? 2.624 -23.761 41.099 1.00 7.51 88 LYS A N 1
ATOM 676 C CA . LYS A 1 83 ? 3.570 -24.652 40.443 1.00 7.81 88 LYS A CA 1
ATOM 677 C C . LYS A 1 83 ? 3.523 -26.000 41.163 1.00 8.64 88 LYS A C 1
ATOM 678 O O . LYS A 1 83 ? 3.702 -27.054 40.553 1.00 12.78 88 LYS A O 1
ATOM 684 N N . ILE A 1 84 ? 3.263 -25.948 42.466 1.00 9.09 89 ILE A N 1
ATOM 685 C CA . ILE A 1 84 ? 3.231 -27.140 43.309 1.00 10.10 89 ILE A CA 1
ATOM 686 C C . ILE A 1 84 ? 1.830 -27.742 43.402 1.00 11.44 89 ILE A C 1
ATOM 687 O O . ILE A 1 84 ? 1.675 -28.961 43.434 1.00 17.53 89 ILE A O 1
ATOM 692 N N . HIS A 1 85 ? 0.816 -26.881 43.439 1.00 9.22 90 HIS A N 1
ATOM 693 C CA . HIS A 1 85 ? -0.564 -27.319 43.639 1.00 9.28 90 HIS A CA 1
ATOM 694 C C . HIS A 1 85 ? -1.417 -27.101 42.398 1.00 8.38 90 HIS A C 1
ATOM 695 O O . HIS A 1 85 ? -1.260 -26.104 41.698 1.00 8.06 90 HIS A O 1
ATOM 702 N N . TYR A 1 86 ? -2.330 -28.034 42.143 1.00 10.82 91 TYR A N 1
ATOM 703 C CA . TYR A 1 86 ? -3.233 -27.936 41.000 1.00 8.15 91 TYR A CA 1
ATOM 704 C C . TYR A 1 86 ? -4.221 -26.788 41.122 1.00 7.73 91 TYR A C 1
ATOM 705 O O . TYR A 1 86 ? -4.718 -26.489 42.210 1.00 11.41 91 TYR A O 1
ATOM 714 N N . LEU A 1 87 ? -4.511 -26.156 39.991 1.00 6.92 92 LEU A N 1
ATOM 715 C CA . LEU A 1 87 ? -5.615 -25.218 39.905 1.00 6.64 92 LEU A CA 1
ATOM 716 C C . LEU A 1 87 ? -6.885 -26.040 39.694 1.00 10.15 92 LEU A C 1
ATOM 717 O O . LEU A 1 87 ? -7.430 -26.590 40.649 1.00 16.80 92 LEU A O 1
ATOM 722 N N . ASP A 1 88 ? -7.345 -26.156 38.453 1.00 10.07 93 ASP A N 1
ATOM 723 C CA . ASP A 1 88 ? -8.467 -27.048 38.163 1.00 8.18 93 ASP A CA 1
ATOM 724 C C . ASP A 1 88 ? -7.938 -28.407 37.718 1.00 8.36 93 ASP A C 1
ATOM 725 O O . ASP A 1 88 ? -8.097 -29.403 38.422 1.00 11.71 93 ASP A O 1
ATOM 730 N N . THR A 1 89 ? -7.289 -28.442 36.559 1.00 7.99 94 THR A N 1
ATOM 731 C CA . THR A 1 89 ? -6.737 -29.690 36.044 1.00 8.61 94 THR A CA 1
ATOM 732 C C . THR A 1 89 ? -5.232 -29.625 35.775 1.00 8.22 94 THR A C 1
ATOM 733 O O . THR A 1 89 ? -4.613 -30.642 35.457 1.00 10.00 94 THR A O 1
ATOM 737 N N . THR A 1 90 ? -4.643 -28.442 35.921 1.00 9.06 95 THR A N 1
ATOM 738 C CA . THR A 1 90 ? -3.211 -28.280 35.681 1.00 7.16 95 THR A CA 1
ATOM 739 C C . THR A 1 90 ? -2.522 -27.490 36.787 1.00 6.79 95 THR A C 1
ATOM 740 O O . THR A 1 90 ? -3.161 -26.737 37.522 1.00 8.30 95 THR A O 1
ATOM 744 N N . THR A 1 91 ? -1.212 -27.683 36.904 1.00 11.44 96 THR A N 1
ATOM 745 C CA . THR A 1 91 ? -0.372 -26.797 37.694 1.00 6.78 96 THR A CA 1
ATOM 746 C C . THR A 1 91 ? 0.297 -25.830 36.729 1.00 7.33 96 THR A C 1
ATOM 747 O O . THR A 1 91 ? 0.196 -25.993 35.512 1.00 7.41 96 THR A O 1
ATOM 751 N N . LEU A 1 92 ? 0.984 -24.826 37.262 1.00 6.65 97 LEU A N 1
ATOM 752 C CA . LEU A 1 92 ? 1.726 -23.897 36.420 1.00 6.94 97 LEU A CA 1
ATOM 753 C C . LEU A 1 92 ? 3.072 -24.505 36.040 1.00 9.94 97 LEU A C 1
ATOM 754 O O . LEU A 1 92 ? 3.849 -24.898 36.910 1.00 11.93 97 LEU A O 1
ATOM 759 N N . ILE A 1 93 ? 3.343 -24.577 34.741 1.00 8.75 98 ILE A N 1
ATOM 760 C CA . ILE A 1 93 ? 4.561 -25.218 34.249 1.00 10.78 98 ILE A CA 1
ATOM 761 C C . ILE A 1 93 ? 5.640 -24.210 33.859 1.00 10.83 98 ILE A C 1
ATOM 762 O O . ILE A 1 93 ? 6.786 -24.320 34.290 1.00 12.85 98 ILE A O 1
ATOM 767 N N . GLU A 1 94 ? 5.273 -23.238 33.031 1.00 10.52 99 GLU A N 1
ATOM 768 C CA . GLU A 1 94 ? 6.224 -22.234 32.566 1.00 10.20 99 GLU A CA 1
ATOM 769 C C . GLU A 1 94 ? 5.516 -21.068 31.896 1.00 7.25 99 GLU A C 1
ATOM 770 O O . GLU A 1 94 ? 4.431 -21.228 31.344 1.00 9.18 99 GLU A O 1
ATOM 776 N N . PRO A 1 95 ? 6.133 -19.881 31.943 1.00 7.44 100 PRO A N 1
ATOM 777 C CA . PRO A 1 95 ? 5.558 -18.717 31.263 1.00 7.12 100 PRO A CA 1
ATOM 778 C C . PRO A 1 95 ? 5.554 -18.920 29.753 1.00 7.61 100 PRO A C 1
ATOM 779 O O . PRO A 1 95 ? 6.453 -19.570 29.218 1.00 9.90 100 PRO A O 1
ATOM 783 N N . VAL A 1 96 ? 4.558 -18.369 29.070 1.00 7.25 101 VAL A N 1
ATOM 784 C CA . VAL A 1 96 ? 4.494 -18.511 27.622 1.00 7.89 101 VAL A CA 1
ATOM 785 C C . VAL A 1 96 ? 5.691 -17.819 26.977 1.00 12.89 101 VAL A C 1
ATOM 786 O O . VAL A 1 96 ? 6.117 -16.750 27.420 1.00 10.92 101 VAL A O 1
ATOM 790 N N . ALA A 1 97 ? 6.244 -18.451 25.945 1.00 13.10 102 ALA A N 1
ATOM 791 C CA . ALA A 1 97 ? 7.414 -17.926 25.253 1.00 16.02 102 ALA A CA 1
ATOM 792 C C . ALA A 1 97 ? 7.092 -16.645 24.497 1.00 19.19 102 ALA A C 1
ATOM 793 O O . ALA A 1 97 ? 5.965 -16.440 24.044 1.00 16.50 102 ALA A O 1
ATOM 795 N N . ARG A 1 98 ? 8.096 -15.786 24.362 1.00 16.61 103 ARG A N 1
ATOM 796 C CA . ARG A 1 98 ? 7.940 -14.541 23.624 1.00 13.42 103 ARG A CA 1
ATOM 797 C C . ARG A 1 98 ? 8.669 -14.612 22.283 1.00 16.01 103 ARG A C 1
ATOM 798 O O . ARG A 1 98 ? 9.823 -15.036 22.211 1.00 21.75 103 ARG A O 1
ATOM 806 N N . SER A 1 99 ? 7.982 -14.206 21.220 1.00 23.61 104 SER A N 1
ATOM 807 C CA . SER A 1 99 ? 8.556 -14.230 19.877 1.00 21.40 104 SER A CA 1
ATOM 808 C C . SER A 1 99 ? 9.679 -13.208 19.726 1.00 33.59 104 SER A C 1
ATOM 809 O O . SER A 1 99 ? 9.795 -12.272 20.516 1.00 36.58 104 SER A O 1
#

Sequence (96 aa):
DSEERSSWYWGRLSRQEAVALLQGQRHHGVFLVRDSSTSPGDYVLSVSENSRVSHYIINSRRLRIGDQEEFDSLPALLEEFYKIHYLDTTTLIEPVARS

Secondary structure (DSSP, 8-state):
--PPPP-SB-SS--HHHHHHHHTTSPTTEEEEEE-SSSTT-EEEEEEETTEEEEEEEB---EEETTEEESSHHHHHHHHHHS-SSS----EEPP--

CATH classification: 3.30.505.10

GO terms:
  GO:0035591 signaling adaptor activity (F, IDA)
  GO:0015629 actin cytoskeleton (C, IDA)
  GO:0045309 protein phosphorylated amino acid binding (F, IDA)
  GO:0007167 enzyme-linked receptor protein signaling pathway (P, IDA)
  GO:00017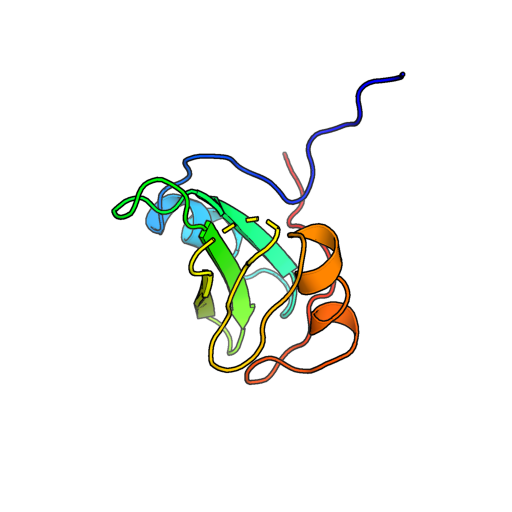64 neuron migration (P, IGI)
  GO:0002685 regulation of leukocyte migration (P, IGI)
  GO:0035685 helper T cell diapedesis (P, IGI)
  GO:0038026 reelin-mediated signaling pathway (P, IGI)
  GO:2000404 regulation of T cell migration (P, IGI)
  GO:0016358 dendrite development (P, IGI)
  GO:0021766 hippocampus development (P, IGI)
  GO:0021987 cerebral cortex development (P, IGI)
  GO:0030010 establishment of cell polarity (P, IGI)
  GO:0032956 regulation of actin cytoskeleton organization (P, IGI)
  GO:0033628 regulation of cell adhesion mediated by integrin (P, IGI)
  GO:0050773 regulation of dendrite development (P, IGI)
  GO:0060326 cell chemotaxis (P, IGI)
  GO:0090630 activation of GTPase activity (P, IGI)
  GO:0006629 lipid metabolic process (P, IGI)
  GO:0098749 cerebellar neuron development (P, IGI)

InterPro domains:
  IPR000980 SH2 domain [PF00017] (13-104)
  IPR000980 SH2 domain [PS50001] (13-118)
  IPR000980 SH2 domain [SM00252] (11-110)
  IPR001452 SH3 domain [PF00018] (138-184)
  IPR001452 SH3 domain [PF07653] (239-293)
  IPR001452 SH3 domain [PR00452] (135-145)
  IPR001452 SH3 domain [PR00452] (149-164)
  IPR001452 SH3 domain [PR00452] (166-175)
  IPR001452 SH3 domain [PR00452] (178-190)
  IPR001452 SH3 domain [PS50002] (132-192)
  IPR001452 SH3 domain [PS50002] (235-296)
  IPR001452 SH3 domain [SM00326] (135-191)
  IPR001452 SH3 domain [SM00326] (238-295)
  IPR035457 CRK, N-terminal SH3 domain [cd11758] (135-189)
  IPR035458 CRK, C-terminal SH3 domain [cd11759] (237-293)
  IPR036028 SH3-like domain superfamily [SSF50044] (61-227)
  IPR036028 SH3-like domain superfamily [SSF50044] (209-300)
  IPR036860 SH2 domain superfamily [G3DSA:3.30.505.10] (1-135)
  IPR036860 SH2 domain superfamily [SSF55550] (10-187)
  IPR051184 Tyrosine-phosphorylated adapter m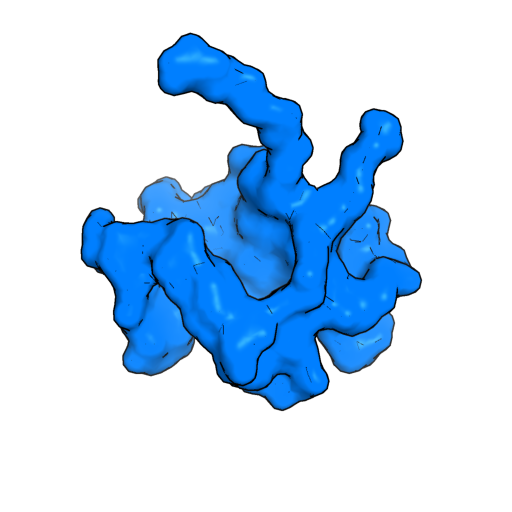olecule [PTHR19969] (11-301)

Organism: Mus musculus (NCBI:txid10090)

B-factor: mean 16.92, std 10.64, range [3.92, 58.13]